Protein AF-A0A920PPP5-F1 (afdb_monomer)

Foldseek 3Di:
DDDPVCVVVVVQQVVCCVPVVGGPDPCVVVDPVVDDPLCVDPVQDPVVVCQVCPPPDDDDVVDDGPRSPPSDDDPPPDD

Mean predicted aligned error: 8.74 Å

Sequence (79 aa):
MAGFLQGGGVGKTLAEWMIHGEAEADSWPMDIARYGDFTSNRIYPPDHRSVLFPPFRHDLPQEQLPAGRPLRRRPPMTP

Solvent-accessible surface area (backbone atoms only — not comparable to full-atom values): 5456 Å² total; per-residue (Å²): 141,61,72,78,86,42,46,68,60,53,50,50,43,52,51,36,31,73,76,72,72,51,45,95,60,90,53,68,92,74,45,71,81,78,58,56,76,74,67,74,39,86,79,47,50,86,64,41,59,57,71,76,58,44,87,92,63,86,83,57,91,89,63,79,73,72,69,72,66,82,73,81,72,77,79,78,87,73,133

Secondary structure (DSSP, 8-state):
--HHHHHHHHHHHHHHHHHHSS-SS--TTT-STTS-GGGSSTTS-TTHHHHHS-TT--PPTT----TTTTSS-PPP---

Radius of gyration: 17.02 Å; Cα contacts (8 Å, |Δi|>4): 27; chains: 1; bounding box: 36×27×53 Å

pLDDT: mean 78.39, std 11.87, range [54.16, 96.62]

Structure (mmCIF, N/CA/C/O backbone):
data_AF-A0A920PPP5-F1
#
_entry.id   AF-A0A920PPP5-F1
#
loop_
_atom_site.group_PDB
_atom_site.id
_atom_site.type_symbol
_atom_site.label_atom_id
_atom_site.label_alt_id
_atom_site.label_comp_id
_atom_site.label_asym_id
_atom_site.label_entity_id
_atom_site.label_seq_id
_atom_site.pdbx_PDB_ins_code
_atom_site.Cartn_x
_atom_site.Cartn_y
_atom_site.Cartn_z
_atom_site.occupancy
_atom_site.B_iso_or_equiv
_atom_site.auth_seq_id
_atom_site.auth_comp_id
_atom_site.auth_asym_id
_atom_site.auth_atom_id
_atom_site.pdbx_PDB_model_num
ATOM 1 N N . MET A 1 1 ? 10.097 -3.209 5.694 1.00 54.16 1 MET A N 1
ATOM 2 C CA . MET A 1 1 ? 9.802 -3.600 7.093 1.00 54.16 1 MET A CA 1
ATOM 3 C C . MET A 1 1 ? 8.420 -3.064 7.445 1.00 54.16 1 MET A C 1
ATOM 5 O O . MET A 1 1 ? 8.258 -1.860 7.338 1.00 54.16 1 MET A O 1
ATOM 9 N N . ALA A 1 2 ? 7.430 -3.908 7.773 1.00 58.44 2 ALA A N 1
ATOM 10 C CA . ALA A 1 2 ? 6.056 -3.432 8.044 1.00 58.44 2 ALA A CA 1
ATOM 11 C C . ALA A 1 2 ? 5.103 -4.420 8.754 1.00 58.44 2 ALA A C 1
ATOM 13 O O . ALA A 1 2 ? 4.083 -3.981 9.262 1.00 58.44 2 ALA A O 1
ATOM 14 N N . GLY A 1 3 ? 5.381 -5.729 8.811 1.00 66.12 3 GLY A N 1
ATOM 15 C CA . GLY A 1 3 ? 4.370 -6.702 9.266 1.00 66.12 3 GLY A CA 1
ATOM 16 C C . GLY A 1 3 ? 3.977 -6.590 10.745 1.00 66.12 3 GLY A C 1
ATOM 17 O O . GLY A 1 3 ? 2.798 -6.637 11.072 1.00 66.12 3 GLY A O 1
ATOM 18 N N . PHE A 1 4 ? 4.950 -6.408 11.642 1.00 74.56 4 PHE A N 1
ATOM 19 C CA . PHE A 1 4 ? 4.684 -6.420 13.086 1.00 74.56 4 PHE A CA 1
ATOM 20 C C . PHE A 1 4 ? 4.061 -5.109 13.589 1.00 74.56 4 PHE A C 1
ATOM 22 O O . PHE A 1 4 ? 3.067 -5.128 14.305 1.00 74.56 4 PHE A O 1
ATOM 29 N N . LEU A 1 5 ? 4.606 -3.961 13.172 1.00 82.94 5 LEU A N 1
ATOM 30 C CA . LEU A 1 5 ? 4.164 -2.651 13.665 1.00 82.94 5 LEU A CA 1
ATOM 31 C C . LEU A 1 5 ? 2.833 -2.181 13.055 1.00 82.94 5 LEU A C 1
ATOM 33 O O . LEU A 1 5 ? 2.161 -1.352 13.656 1.00 82.94 5 LEU A O 1
ATOM 37 N N . GLN A 1 6 ? 2.431 -2.705 11.890 1.00 85.62 6 GLN A N 1
ATOM 38 C CA . GLN A 1 6 ? 1.158 -2.340 11.251 1.00 85.62 6 GLN A CA 1
ATOM 39 C C . GLN A 1 6 ? -0.006 -3.269 11.622 1.00 85.62 6 GLN A C 1
ATOM 41 O O . GLN A 1 6 ? -1.152 -2.947 11.314 1.00 85.62 6 GLN A O 1
ATOM 46 N N . GLY A 1 7 ? 0.254 -4.395 12.298 1.00 84.56 7 GLY A N 1
ATOM 47 C CA . GLY A 1 7 ? -0.757 -5.428 12.552 1.00 84.56 7 GLY A CA 1
ATOM 48 C C . GLY A 1 7 ? -2.006 -4.914 13.275 1.00 84.56 7 GLY A C 1
ATOM 49 O O . GLY A 1 7 ? -3.119 -5.270 12.895 1.00 84.56 7 GLY A O 1
ATOM 50 N N . GLY A 1 8 ? -1.839 -4.023 14.258 1.00 88.81 8 GLY A N 1
ATOM 51 C CA . GLY A 1 8 ? -2.967 -3.426 14.982 1.00 88.81 8 GLY A CA 1
ATOM 52 C C . GLY A 1 8 ? -3.864 -2.554 14.095 1.00 88.81 8 GLY A C 1
ATOM 53 O O . GLY A 1 8 ? -5.085 -2.675 14.151 1.00 88.81 8 GLY A O 1
ATOM 54 N N . GLY A 1 9 ? -3.266 -1.719 13.239 1.00 89.44 9 GLY A N 1
ATOM 55 C CA . GLY A 1 9 ? -4.010 -0.854 12.318 1.00 89.44 9 GLY A CA 1
ATOM 56 C C . GLY A 1 9 ? -4.745 -1.655 11.245 1.00 89.44 9 GLY A C 1
ATOM 57 O O . GLY A 1 9 ? -5.941 -1.468 11.052 1.00 89.44 9 GLY A O 1
ATOM 58 N N . VAL A 1 10 ? -4.057 -2.618 10.623 1.00 90.12 10 VAL A N 1
ATOM 59 C CA . VAL A 1 10 ? -4.648 -3.493 9.597 1.00 90.12 10 VAL A CA 1
ATOM 60 C C . VAL A 1 10 ? -5.812 -4.310 10.165 1.00 90.12 10 VAL A C 1
ATOM 62 O O . VAL A 1 10 ? -6.845 -4.442 9.512 1.00 90.12 10 VAL A O 1
ATOM 65 N N . GLY A 1 11 ? -5.676 -4.827 11.392 1.00 91.38 11 GLY A N 1
ATOM 66 C CA . GLY A 1 11 ? -6.739 -5.577 12.061 1.00 91.38 11 GLY A CA 1
ATOM 67 C C . GLY A 1 11 ? -7.995 -4.739 12.312 1.00 91.38 11 GLY A C 1
ATOM 68 O O . GLY A 1 11 ? -9.097 -5.208 12.038 1.00 91.38 11 GLY A O 1
ATOM 69 N N . LYS A 1 12 ? -7.832 -3.488 12.768 1.00 93.00 12 LYS A N 1
ATOM 70 C CA . LYS A 1 12 ? -8.947 -2.547 12.952 1.00 93.00 12 LYS A CA 1
ATOM 71 C C . LYS A 1 12 ? -9.655 -2.262 11.622 1.00 93.00 12 LYS A C 1
ATOM 73 O O . LYS A 1 12 ? -10.859 -2.474 11.531 1.00 93.00 12 LYS A O 1
ATOM 78 N N . THR A 1 13 ? -8.906 -1.860 10.592 1.00 93.31 13 THR A N 1
ATOM 79 C CA . THR A 1 13 ? -9.444 -1.552 9.253 1.00 93.31 13 THR A CA 1
ATOM 80 C C . THR A 1 13 ? -10.235 -2.727 8.673 1.00 93.31 13 THR A C 1
ATOM 82 O O . THR A 1 13 ? -11.307 -2.534 8.107 1.00 93.31 13 THR A O 1
ATOM 85 N N . LEU A 1 14 ? -9.741 -3.959 8.840 1.00 92.19 14 LEU A N 1
ATOM 86 C CA . LEU A 1 14 ? -10.433 -5.155 8.362 1.00 92.19 14 LEU A CA 1
ATOM 87 C C . LEU A 1 14 ? -11.725 -5.440 9.146 1.00 92.19 14 LEU A C 1
ATOM 89 O O . LEU A 1 14 ? -12.735 -5.798 8.543 1.00 92.19 14 LEU A O 1
ATOM 93 N N . ALA A 1 15 ? -11.703 -5.283 10.472 1.00 94.25 15 ALA A N 1
ATOM 94 C CA . ALA A 1 15 ? -12.875 -5.502 11.315 1.00 94.25 15 ALA A CA 1
ATOM 95 C C . ALA A 1 15 ? -13.997 -4.497 11.011 1.00 94.25 15 ALA A C 1
ATOM 97 O O . ALA A 1 15 ? -15.154 -4.892 10.882 1.00 94.25 15 ALA A O 1
ATOM 98 N N . GLU A 1 16 ? -13.655 -3.219 10.840 1.00 94.25 16 GLU A N 1
ATOM 99 C CA . GLU A 1 16 ? -14.610 -2.176 10.449 1.00 94.25 16 GLU A CA 1
ATOM 100 C C . GLU A 1 16 ? -15.250 -2.487 9.101 1.00 94.25 16 GLU A C 1
ATOM 102 O O . GLU A 1 16 ? -16.473 -2.464 8.985 1.00 94.25 16 GLU A O 1
ATOM 107 N N . TRP A 1 17 ? -14.446 -2.900 8.120 1.00 92.69 17 TRP A N 1
ATOM 108 C CA . TRP A 1 17 ? -14.961 -3.268 6.807 1.00 92.69 17 TRP A CA 1
ATOM 109 C C . TRP A 1 17 ? -15.946 -4.446 6.881 1.00 92.69 17 TRP A C 1
ATOM 111 O O . TRP A 1 17 ? -16.996 -4.416 6.242 1.00 92.69 17 TRP A O 1
ATOM 121 N N . MET A 1 18 ? -15.659 -5.465 7.699 1.00 94.69 18 MET A N 1
ATOM 122 C CA . MET A 1 18 ? -16.553 -6.617 7.878 1.00 94.69 18 MET A CA 1
ATOM 123 C C . MET A 1 18 ? -17.875 -6.262 8.574 1.00 94.69 18 MET A C 1
ATOM 125 O O . MET A 1 18 ? -18.901 -6.856 8.252 1.00 94.69 18 MET A O 1
ATOM 129 N N . ILE A 1 19 ? -17.855 -5.341 9.543 1.00 96.62 19 ILE A N 1
ATOM 130 C CA . ILE A 1 19 ? -19.022 -5.018 10.383 1.00 96.62 19 ILE A CA 1
ATOM 131 C C . ILE A 1 19 ? -19.871 -3.902 9.762 1.00 96.62 19 ILE A C 1
ATOM 133 O O . ILE A 1 19 ? -21.099 -3.977 9.783 1.00 96.62 19 ILE A O 1
ATOM 137 N N . HIS A 1 20 ? -19.227 -2.866 9.227 1.00 94.94 20 HIS A N 1
ATOM 138 C CA . HIS A 1 20 ? -19.868 -1.634 8.763 1.00 94.94 20 HIS A CA 1
ATOM 139 C C . HIS A 1 20 ? -19.904 -1.504 7.235 1.00 94.94 20 HIS A C 1
ATOM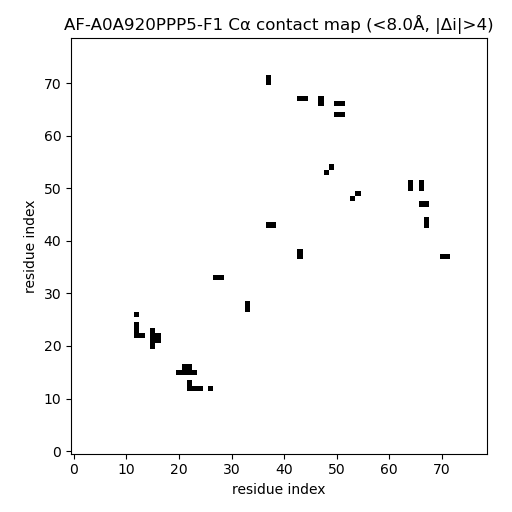 141 O O . HIS A 1 20 ? -20.634 -0.665 6.718 1.00 94.94 20 HIS A O 1
ATOM 147 N N . GLY A 1 21 ? -19.161 -2.338 6.501 1.00 92.94 21 GLY A N 1
ATOM 148 C CA . GLY A 1 21 ? -19.078 -2.283 5.038 1.00 92.94 21 GLY A CA 1
ATOM 149 C C . GLY A 1 21 ? -18.078 -1.255 4.500 1.00 92.94 21 GLY A C 1
ATOM 150 O O . GLY A 1 21 ? -17.775 -1.278 3.308 1.00 92.94 21 GLY A O 1
ATOM 151 N N . GLU A 1 22 ? -17.509 -0.418 5.367 1.00 90.94 22 GLU A N 1
ATOM 152 C CA . GLU A 1 22 ? -16.493 0.587 5.052 1.00 90.94 22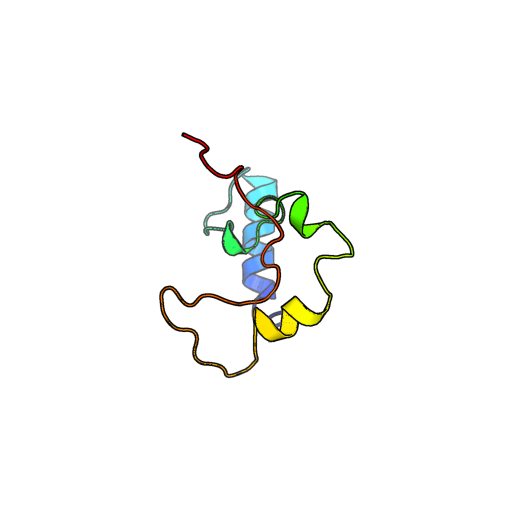 GLU A CA 1
ATOM 153 C C . GLU A 1 22 ? -15.471 0.697 6.193 1.00 90.94 22 GLU A C 1
ATOM 155 O O . GLU A 1 22 ? -15.762 0.341 7.335 1.00 90.94 22 GLU A O 1
ATOM 160 N N . ALA A 1 23 ? -14.259 1.156 5.877 1.00 91.31 23 ALA A N 1
ATOM 161 C CA . ALA A 1 23 ? -13.216 1.415 6.865 1.00 91.31 23 ALA A CA 1
ATOM 162 C C . ALA A 1 23 ? -13.118 2.915 7.169 1.00 91.31 23 ALA A C 1
ATOM 164 O O . ALA A 1 23 ? -13.268 3.737 6.267 1.00 91.31 23 ALA A O 1
ATOM 165 N N . GLU A 1 24 ? -12.806 3.274 8.418 1.00 90.38 24 GLU A N 1
ATOM 166 C CA . GLU A 1 24 ? -12.602 4.678 8.810 1.00 90.38 24 GLU A CA 1
ATOM 167 C C . GLU A 1 24 ? -11.365 5.283 8.120 1.00 90.38 24 GLU A C 1
ATOM 169 O O . GLU A 1 24 ? -11.345 6.450 7.729 1.00 90.38 24 GLU A O 1
ATOM 174 N N . ALA A 1 25 ? -10.314 4.473 7.975 1.00 88.19 25 ALA A N 1
ATOM 175 C CA . ALA A 1 25 ? -9.064 4.860 7.334 1.00 88.19 25 ALA A CA 1
ATOM 176 C C . ALA A 1 25 ? -9.067 4.518 5.838 1.00 88.19 25 ALA A C 1
ATOM 178 O O . ALA A 1 25 ? -9.567 3.466 5.441 1.00 88.19 25 ALA A O 1
ATOM 179 N N . ASP A 1 26 ? -8.417 5.358 5.025 1.00 89.19 26 ASP A N 1
ATOM 180 C CA . ASP A 1 26 ? -8.221 5.084 3.599 1.00 89.19 26 ASP A CA 1
ATOM 181 C C . ASP A 1 26 ? -7.376 3.815 3.395 1.00 89.19 26 ASP A C 1
ATOM 183 O O . ASP A 1 26 ? -6.155 3.794 3.590 1.00 89.19 26 ASP A O 1
ATOM 187 N N . SER A 1 27 ? -8.049 2.735 3.003 1.00 88.62 27 SER A N 1
ATOM 188 C CA . SER A 1 27 ? -7.451 1.431 2.737 1.00 88.62 27 SER A CA 1
ATOM 189 C C . SER A 1 27 ? -6.990 1.264 1.289 1.00 88.62 27 SER A C 1
ATOM 191 O O . SER A 1 27 ? -6.396 0.229 0.968 1.00 88.62 27 SER A O 1
ATOM 193 N N . TRP A 1 28 ? -7.194 2.259 0.416 1.00 88.81 28 TRP A N 1
ATOM 194 C CA . TRP A 1 28 ? -6.823 2.191 -1.000 1.00 88.81 28 TRP A CA 1
ATOM 195 C C . TRP A 1 28 ? -5.364 1.763 -1.250 1.00 88.81 28 TRP A C 1
ATOM 197 O O . TRP A 1 28 ? -5.133 0.909 -2.113 1.00 88.81 28 TRP A O 1
ATOM 207 N N . PRO A 1 29 ? -4.352 2.242 -0.491 1.00 86.56 29 PRO A N 1
ATOM 208 C CA . PRO A 1 29 ? -2.964 1.817 -0.692 1.00 86.56 29 PRO A CA 1
ATOM 209 C C . PRO A 1 29 ? -2.721 0.326 -0.4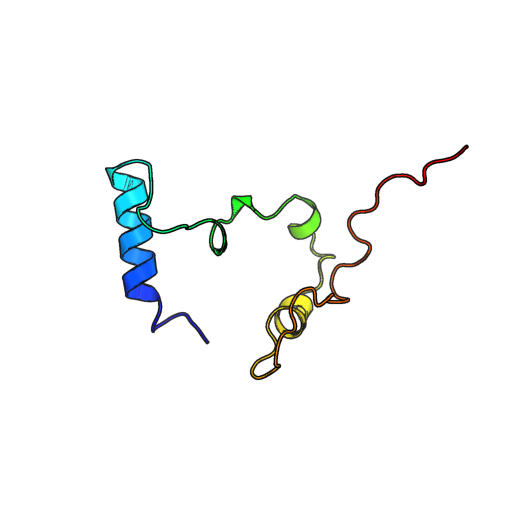12 1.00 86.56 29 PRO A C 1
ATOM 211 O O . PRO A 1 29 ? -1.734 -0.238 -0.887 1.00 86.56 29 PRO A O 1
ATOM 214 N N . MET A 1 30 ? -3.596 -0.311 0.371 1.00 86.62 30 MET A N 1
ATOM 215 C CA . MET A 1 30 ? -3.502 -1.717 0.771 1.00 86.62 30 MET A CA 1
ATOM 216 C C . MET A 1 30 ? -4.425 -2.627 -0.042 1.00 86.62 30 MET A C 1
ATOM 218 O O . MET A 1 30 ? -4.176 -3.831 -0.089 1.00 86.62 30 MET A O 1
ATOM 222 N N . ASP A 1 31 ? -5.429 -2.069 -0.718 1.00 89.19 31 ASP A N 1
ATOM 223 C CA . ASP A 1 31 ? -6.408 -2.825 -1.495 1.00 89.19 31 ASP A CA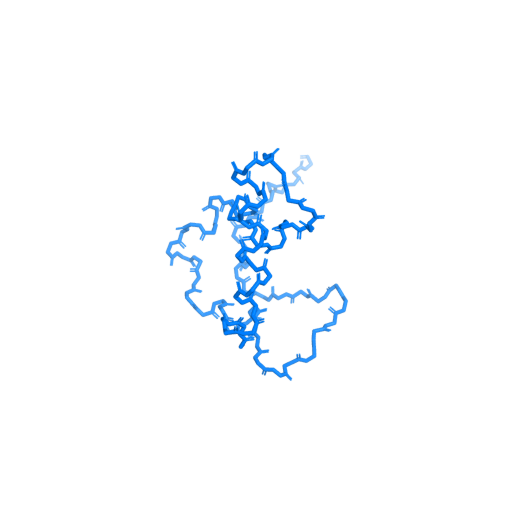 1
ATOM 224 C C . ASP A 1 31 ? -5.734 -3.660 -2.598 1.00 89.19 31 ASP A C 1
ATOM 226 O O . ASP A 1 31 ? -4.829 -3.203 -3.302 1.00 89.19 31 ASP A O 1
ATOM 230 N N . ILE A 1 32 ? -6.172 -4.909 -2.738 1.00 85.19 32 ILE A N 1
ATOM 231 C CA . ILE A 1 32 ? -5.721 -5.841 -3.772 1.00 85.19 32 ILE A CA 1
ATOM 232 C C . ILE A 1 32 ? -6.328 -5.453 -5.129 1.00 85.19 32 ILE A C 1
ATOM 234 O O . ILE A 1 32 ? -5.664 -5.603 -6.154 1.00 85.19 32 ILE A O 1
ATOM 238 N N . ALA A 1 33 ? -7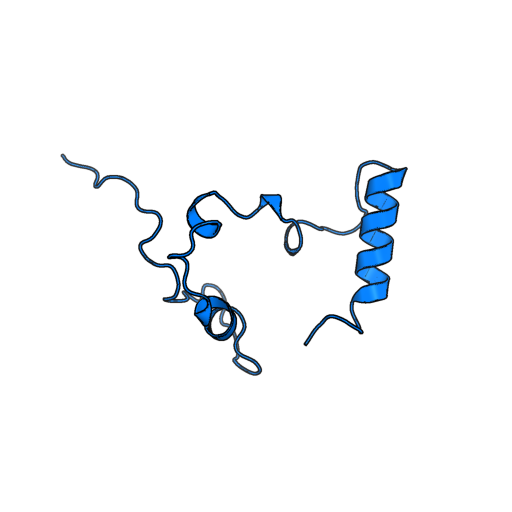.539 -4.891 -5.153 1.00 87.81 33 ALA A N 1
ATOM 239 C CA . ALA A 1 33 ? -8.248 -4.524 -6.378 1.00 87.81 33 ALA A CA 1
ATOM 240 C C . ALA A 1 33 ? -7.575 -3.387 -7.170 1.00 87.81 33 ALA A C 1
ATOM 242 O O . ALA A 1 33 ? -7.856 -3.210 -8.355 1.00 87.81 33 ALA A O 1
ATOM 243 N N . ARG A 1 34 ? -6.635 -2.639 -6.567 1.00 86.31 34 ARG A N 1
ATOM 244 C CA . ARG A 1 34 ? -5.861 -1.598 -7.277 1.00 86.31 34 ARG A CA 1
ATOM 245 C C . ARG A 1 34 ? -4.960 -2.161 -8.380 1.00 86.31 34 ARG A C 1
ATOM 247 O O . ARG A 1 34 ? -4.476 -1.422 -9.240 1.00 86.31 34 ARG A O 1
ATOM 254 N N . TYR A 1 35 ? -4.671 -3.455 -8.318 1.00 82.62 35 TYR A N 1
ATOM 255 C CA . TYR A 1 35 ? -3.822 -4.159 -9.260 1.00 82.62 35 TYR A CA 1
ATOM 256 C C . TYR A 1 35 ? -4.662 -4.700 -10.425 1.00 82.62 35 TYR A C 1
ATOM 258 O O . TYR A 1 35 ? -5.609 -5.449 -10.223 1.00 82.62 35 TYR A O 1
ATOM 266 N N . GLY A 1 36 ? -4.316 -4.323 -11.661 1.00 80.19 36 GLY A N 1
ATOM 267 C CA . GLY A 1 36 ? -4.976 -4.846 -12.867 1.00 80.19 36 GLY A CA 1
ATOM 268 C C . GLY A 1 36 ? -4.300 -6.104 -13.422 1.00 80.19 36 GLY A C 1
ATOM 269 O O . GLY A 1 36 ? -3.188 -6.443 -13.017 1.00 80.19 36 GLY A O 1
ATOM 270 N N . ASP A 1 37 ? -4.911 -6.735 -14.428 1.00 79.44 37 ASP A N 1
ATOM 271 C CA . ASP A 1 37 ? -4.473 -8.018 -15.020 1.00 79.44 37 ASP A CA 1
ATOM 272 C C . ASP A 1 37 ? -2.988 -8.073 -15.411 1.00 79.44 37 ASP A C 1
ATOM 274 O O . ASP A 1 37 ? -2.325 -9.102 -15.281 1.00 79.44 37 ASP A O 1
ATOM 278 N N . PHE A 1 38 ? -2.421 -6.938 -15.832 1.00 75.25 38 PHE A N 1
ATOM 279 C CA . PHE A 1 38 ? -1.009 -6.815 -16.207 1.00 75.25 38 PHE A CA 1
ATOM 280 C C . PHE A 1 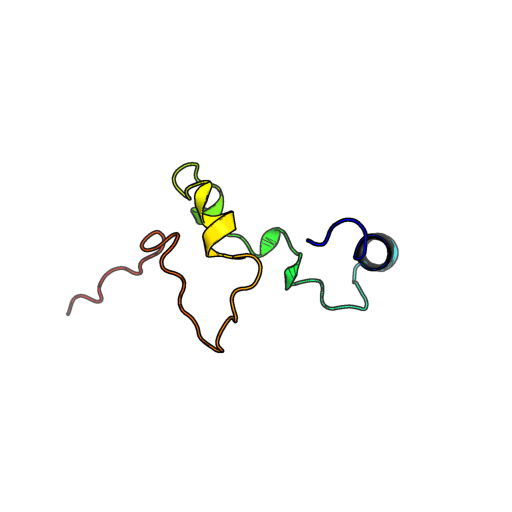38 ? -0.028 -7.131 -15.061 1.00 75.25 38 PHE A C 1
ATOM 282 O O . PHE A 1 38 ? 1.132 -7.445 -15.322 1.00 75.25 38 PHE A O 1
ATOM 289 N N . THR A 1 39 ? -0.481 -7.055 -13.807 1.00 75.75 39 THR A N 1
ATOM 290 C CA . THR A 1 39 ? 0.312 -7.367 -12.605 1.00 75.75 39 THR A CA 1
ATOM 291 C C . THR A 1 39 ? 0.195 -8.824 -12.155 1.00 75.75 39 THR A C 1
ATOM 293 O O . THR A 1 39 ? 1.005 -9.272 -11.351 1.00 75.75 39 THR A O 1
ATOM 296 N N . SER A 1 40 ? -0.766 -9.579 -12.703 1.00 70.81 40 SER A N 1
ATOM 297 C CA . SER A 1 40 ? -0.980 -11.007 -12.411 1.00 70.81 40 SER A CA 1
ATOM 298 C C . SER A 1 40 ? -0.054 -11.928 -13.230 1.00 70.81 40 SER A C 1
ATOM 300 O O . SER A 1 40 ? 0.079 -13.121 -12.960 1.00 70.81 40 SER A O 1
ATOM 302 N N . ASN A 1 41 ? 0.625 -11.384 -14.246 1.00 66.00 41 ASN A N 1
ATOM 303 C CA . ASN A 1 41 ? 1.484 -12.154 -15.141 1.00 66.00 41 ASN A CA 1
ATOM 304 C C . ASN A 1 41 ? 2.829 -12.524 -14.480 1.00 66.00 41 ASN A C 1
ATOM 306 O O . ASN A 1 41 ? 3.500 -11.664 -13.917 1.00 66.00 41 ASN A O 1
ATOM 310 N N . ARG A 1 42 ? 3.297 -13.769 -14.671 1.00 59.19 42 ARG A N 1
ATOM 311 C CA . ARG A 1 42 ? 4.654 -14.235 -14.298 1.00 59.19 42 ARG A CA 1
ATOM 312 C C . ARG A 1 42 ? 5.789 -13.431 -14.954 1.00 59.19 42 ARG A C 1
ATOM 314 O O . ARG A 1 42 ? 6.928 -13.537 -14.512 1.00 59.19 42 ARG A O 1
ATOM 321 N N . ILE A 1 43 ? 5.493 -12.673 -16.015 1.00 60.06 43 ILE A N 1
ATOM 322 C CA . ILE A 1 43 ? 6.438 -11.773 -16.698 1.00 60.06 43 ILE A CA 1
ATOM 323 C C . ILE A 1 43 ? 6.617 -10.447 -15.938 1.00 60.06 43 ILE A C 1
ATOM 325 O O . ILE A 1 43 ? 7.655 -9.808 -16.094 1.00 60.06 43 ILE A O 1
ATOM 329 N N . TYR A 1 44 ? 5.659 -10.034 -15.092 1.00 63.12 44 TYR A N 1
ATOM 330 C CA . TYR A 1 44 ? 5.903 -8.995 -14.085 1.00 63.12 44 TYR A CA 1
ATOM 331 C C . TYR A 1 44 ? 7.022 -9.597 -13.192 1.00 63.12 44 TYR A C 1
ATOM 333 O O . TYR A 1 44 ? 6.752 -10.570 -12.489 1.00 63.12 44 TYR A O 1
ATOM 341 N N . PRO A 1 45 ? 8.292 -9.141 -13.250 1.00 57.88 45 PRO A N 1
ATOM 342 C CA . PRO A 1 45 ? 9.421 -9.949 -12.768 1.00 57.88 45 PRO A CA 1
ATOM 343 C C . PRO A 1 45 ? 9.530 -9.926 -11.242 1.00 57.88 45 PRO A C 1
ATOM 345 O O . PRO A 1 45 ? 9.538 -8.831 -10.707 1.00 57.88 45 PRO A O 1
ATOM 348 N N . PRO A 1 46 ? 9.773 -11.035 -10.527 1.00 56.56 46 PRO A N 1
ATOM 349 C CA . PRO A 1 46 ? 9.863 -11.054 -9.055 1.00 56.56 46 PRO A CA 1
ATOM 350 C C . PRO A 1 46 ? 10.809 -10.002 -8.418 1.00 56.56 46 PRO A C 1
ATOM 352 O O . PRO A 1 46 ? 10.629 -9.635 -7.256 1.00 56.56 46 PRO A O 1
ATOM 355 N N . ASP A 1 47 ? 11.760 -9.459 -9.186 1.00 55.41 47 ASP A N 1
ATOM 356 C CA . ASP A 1 47 ? 12.660 -8.354 -8.823 1.00 55.41 47 ASP A CA 1
ATOM 357 C C . ASP A 1 47 ? 12.010 -6.970 -8.665 1.00 55.41 47 ASP A C 1
ATOM 359 O O . ASP A 1 47 ? 12.620 -6.068 -8.095 1.00 55.41 47 ASP A O 1
ATOM 363 N N . HIS A 1 48 ? 10.768 -6.738 -9.099 1.00 60.91 48 HIS A N 1
ATOM 364 C CA . HIS A 1 48 ? 10.142 -5.423 -8.890 1.00 60.91 48 HIS A CA 1
ATOM 365 C C . HIS A 1 48 ? 9.951 -5.083 -7.408 1.00 60.91 48 HIS A C 1
ATOM 367 O O . HIS A 1 48 ? 9.812 -3.915 -7.078 1.00 60.91 48 HIS A O 1
ATOM 373 N N . ARG A 1 49 ? 9.985 -6.057 -6.491 1.00 59.78 49 ARG A N 1
ATOM 374 C CA . ARG A 1 49 ? 9.826 -5.790 -5.056 1.00 59.78 49 ARG A CA 1
ATOM 375 C C . ARG A 1 49 ? 10.986 -4.968 -4.490 1.00 59.78 49 ARG A C 1
ATOM 377 O O . ARG A 1 49 ? 10.750 -4.105 -3.650 1.00 59.78 49 ARG A O 1
ATOM 384 N N . SER A 1 50 ? 12.208 -5.216 -4.963 1.00 55.75 50 SER A N 1
ATOM 385 C CA . SER A 1 50 ? 13.414 -4.501 -4.529 1.00 55.75 50 SER A CA 1
ATOM 386 C C . SER A 1 50 ? 13.552 -3.133 -5.201 1.00 55.75 50 SER A C 1
ATOM 388 O O . SER A 1 50 ? 14.112 -2.221 -4.604 1.00 55.75 50 SER A O 1
ATOM 390 N N . VAL A 1 51 ? 12.994 -2.967 -6.406 1.00 59.44 51 VAL A N 1
ATOM 391 C CA . VAL A 1 51 ? 12.984 -1.691 -7.145 1.00 59.44 51 VAL A CA 1
ATOM 392 C C . VAL A 1 51 ? 11.809 -0.791 -6.744 1.00 59.44 51 VAL A C 1
ATOM 394 O O . VAL A 1 51 ? 11.944 0.425 -6.778 1.00 59.44 51 VAL A O 1
ATOM 397 N N . LEU A 1 52 ? 10.665 -1.370 -6.362 1.00 60.56 52 LEU A N 1
ATOM 398 C CA . LEU A 1 52 ? 9.467 -0.646 -5.916 1.00 60.56 52 LEU A CA 1
ATOM 399 C C . LEU A 1 52 ? 9.583 -0.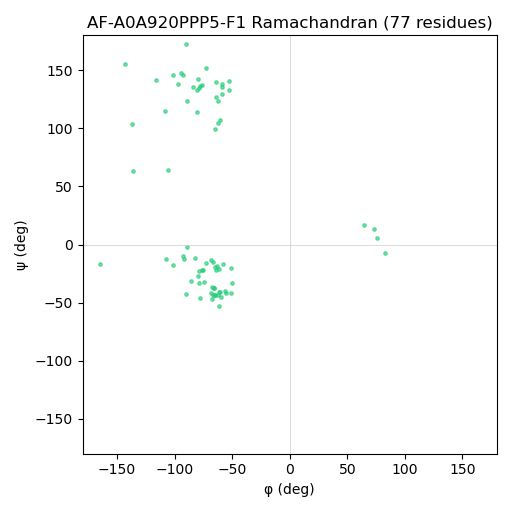176 -4.466 1.00 60.56 52 LEU A C 1
ATOM 401 O O . LEU A 1 52 ? 9.051 0.874 -4.130 1.00 60.56 52 LEU A O 1
ATOM 405 N N . PHE A 1 53 ? 10.278 -0.946 -3.624 1.00 65.31 53 PHE A N 1
ATOM 406 C CA . PHE A 1 53 ? 10.488 -0.621 -2.214 1.00 65.31 53 PHE A CA 1
ATOM 407 C C . PHE A 1 53 ? 11.940 -0.877 -1.788 1.00 65.31 53 PHE A C 1
ATOM 409 O O . PHE A 1 53 ? 12.199 -1.752 -0.952 1.00 65.31 53 PHE A O 1
ATOM 416 N N . PRO A 1 54 ? 12.911 -0.158 -2.372 1.00 68.00 54 PRO A N 1
ATOM 417 C CA . PRO A 1 54 ? 14.299 -0.274 -1.964 1.00 68.00 54 PRO A CA 1
ATOM 418 C C . PRO A 1 54 ? 14.440 0.171 -0.501 1.00 68.00 54 PRO A C 1
ATOM 42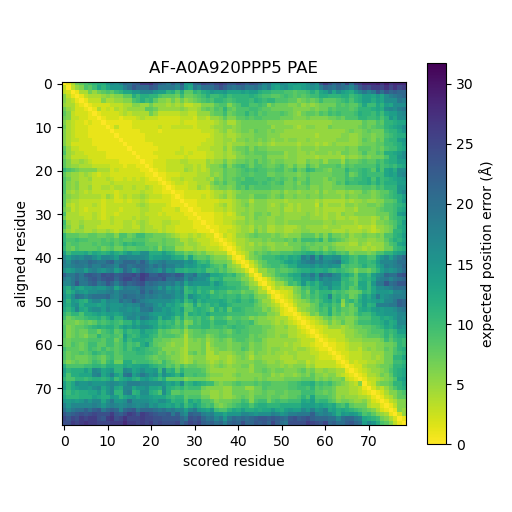0 O O . PRO A 1 54 ? 14.051 1.289 -0.153 1.00 68.00 54 PRO A O 1
ATOM 423 N N . PRO A 1 55 ? 14.981 -0.679 0.389 1.00 70.56 55 PRO A N 1
ATOM 424 C CA . PRO A 1 55 ? 15.172 -0.287 1.773 1.00 70.56 55 PRO A CA 1
ATOM 425 C C . PRO A 1 55 ? 16.177 0.869 1.814 1.00 70.56 55 PRO A C 1
ATOM 427 O O . PRO A 1 55 ? 17.277 0.753 1.280 1.00 70.56 55 PRO A O 1
ATOM 430 N N . PHE A 1 56 ? 15.794 1.972 2.458 1.00 75.19 56 PHE A N 1
ATOM 431 C CA . PHE A 1 56 ? 16.640 3.151 2.698 1.00 75.19 56 PHE A CA 1
ATOM 432 C C . PHE A 1 56 ? 16.932 4.052 1.488 1.00 75.19 56 PHE A C 1
ATOM 434 O O . PHE A 1 56 ? 17.786 4.934 1.589 1.00 75.19 56 PHE A O 1
ATOM 441 N N . ARG A 1 57 ? 16.217 3.901 0.365 1.00 78.81 57 ARG A N 1
ATOM 442 C CA . ARG A 1 57 ? 16.237 4.925 -0.690 1.00 78.81 57 ARG A CA 1
ATOM 443 C C . ARG A 1 57 ? 15.314 6.080 -0.310 1.00 78.81 57 ARG A C 1
ATOM 445 O O . ARG A 1 57 ? 14.239 5.858 0.237 1.00 78.81 57 ARG A O 1
ATOM 452 N N . HIS A 1 58 ? 15.724 7.302 -0.630 1.00 82.00 58 HIS A N 1
ATOM 453 C CA . HIS A 1 58 ? 14.818 8.442 -0.609 1.00 82.00 58 HIS A CA 1
ATOM 454 C C . HIS A 1 58 ? 13.995 8.447 -1.898 1.00 82.00 58 HIS A C 1
ATOM 456 O O . HIS A 1 58 ? 14.555 8.664 -2.972 1.00 82.00 58 HIS A O 1
ATOM 462 N N . ASP A 1 59 ? 12.687 8.239 -1.785 1.00 81.06 59 ASP A N 1
ATOM 463 C CA . ASP A 1 59 ? 11.773 8.366 -2.919 1.00 81.06 59 ASP A CA 1
ATOM 464 C C . ASP A 1 59 ? 11.468 9.847 -3.169 1.00 81.06 59 ASP A C 1
ATOM 466 O O . ASP A 1 59 ? 11.230 10.614 -2.228 1.00 81.06 59 ASP A O 1
ATOM 470 N N . LEU A 1 60 ? 11.515 10.281 -4.428 1.00 85.56 60 LEU A N 1
ATOM 471 C CA . LEU A 1 60 ? 11.172 11.657 -4.797 1.00 85.56 60 LEU A CA 1
ATOM 472 C C . LEU A 1 60 ? 9.703 11.760 -5.234 1.00 85.56 60 LEU A C 1
ATOM 474 O O . LEU A 1 60 ? 9.170 10.836 -5.858 1.00 85.56 60 LEU A O 1
ATOM 478 N N . PRO A 1 61 ? 9.033 12.901 -4.983 1.00 86.75 61 PRO A N 1
ATOM 479 C CA . PRO A 1 61 ? 7.742 13.169 -5.600 1.00 86.75 61 PRO A CA 1
ATOM 480 C C . PRO A 1 61 ? 7.834 12.996 -7.121 1.00 86.75 61 PRO A C 1
ATOM 482 O O . PRO A 1 61 ? 8.758 13.502 -7.753 1.00 86.75 61 PRO A O 1
ATOM 485 N N . GLN A 1 62 ? 6.869 12.280 -7.706 1.00 86.81 62 GLN A N 1
ATOM 486 C CA . GLN A 1 62 ? 6.799 11.989 -9.148 1.00 86.81 62 GLN A CA 1
ATOM 487 C C . GLN A 1 62 ? 7.945 11.119 -9.701 1.00 86.81 62 GLN A C 1
ATOM 489 O O . GLN A 1 62 ? 8.131 11.048 -10.920 1.00 86.81 62 GLN A O 1
ATOM 494 N N . GLU A 1 63 ? 8.687 10.419 -8.839 1.00 85.12 63 GLU A N 1
ATOM 495 C CA . GLU A 1 63 ? 9.715 9.481 -9.276 1.00 85.12 63 GLU A CA 1
ATOM 496 C C . GLU A 1 63 ? 9.137 8.369 -10.162 1.00 85.12 63 GLU A C 1
ATOM 498 O O . GLU A 1 63 ? 8.064 7.809 -9.920 1.00 85.12 63 GLU A O 1
ATOM 503 N N . GLN A 1 64 ? 9.873 8.042 -11.224 1.00 81.56 64 GLN A N 1
ATOM 504 C CA . GLN A 1 64 ? 9.488 7.004 -12.164 1.00 81.56 64 GLN A CA 1
ATOM 505 C C . GLN A 1 64 ? 10.386 5.789 -12.010 1.00 81.56 64 GLN A C 1
ATOM 507 O O . GLN A 1 64 ? 11.570 5.822 -12.339 1.00 81.56 64 GLN A O 1
ATOM 512 N N . LEU A 1 65 ? 9.788 4.684 -11.581 1.00 79.62 65 LEU A N 1
ATOM 513 C CA . LEU A 1 65 ? 10.501 3.425 -11.465 1.00 79.62 65 LEU A CA 1
ATOM 514 C C . LEU A 1 65 ? 10.534 2.697 -12.820 1.00 79.62 65 LEU A C 1
ATOM 516 O O . LEU A 1 65 ? 9.509 2.636 -13.514 1.00 79.62 65 LEU A O 1
ATOM 520 N N . PRO A 1 66 ? 11.695 2.146 -13.221 1.00 75.19 66 PRO A N 1
ATOM 521 C CA . PRO A 1 66 ? 11.857 1.504 -14.526 1.00 75.19 66 PRO A CA 1
ATOM 522 C C . PRO A 1 66 ? 11.206 0.113 -14.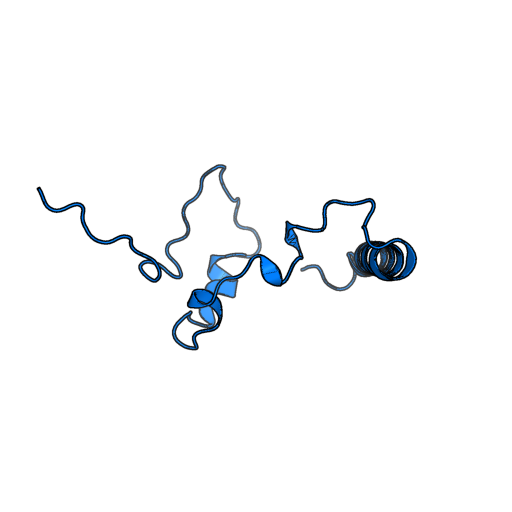595 1.00 75.19 66 PRO A C 1
ATOM 524 O O . PRO A 1 66 ? 10.895 -0.368 -15.685 1.00 75.19 66 PRO A O 1
ATOM 527 N N . ALA A 1 67 ? 10.985 -0.538 -13.450 1.00 73.75 67 ALA A N 1
ATOM 528 C CA . ALA A 1 67 ? 10.449 -1.893 -13.389 1.00 73.75 67 ALA A CA 1
ATOM 529 C C . ALA A 1 67 ? 9.012 -1.979 -13.940 1.00 73.75 67 ALA A C 1
ATOM 531 O O . ALA A 1 67 ? 8.179 -1.106 -13.701 1.00 73.75 67 ALA A O 1
ATOM 532 N N . GLY A 1 68 ? 8.711 -3.048 -14.684 1.00 70.44 68 GLY A N 1
ATOM 533 C CA . GLY A 1 68 ? 7.367 -3.302 -15.219 1.00 70.44 68 GLY A CA 1
ATOM 534 C C . GLY A 1 68 ? 6.968 -2.440 -16.428 1.00 70.44 68 GLY A C 1
ATOM 535 O O . GLY A 1 68 ? 5.834 -2.523 -16.899 1.00 70.44 68 GLY A O 1
ATOM 536 N N . ARG A 1 69 ? 7.875 -1.627 -16.983 1.00 76.38 69 ARG A N 1
ATOM 537 C CA . ARG A 1 69 ? 7.658 -0.923 -18.258 1.00 76.38 69 ARG A CA 1
ATOM 538 C C . ARG A 1 69 ? 8.303 -1.723 -19.401 1.00 76.38 69 ARG A C 1
ATOM 540 O O . ARG A 1 69 ? 9.423 -2.189 -19.224 1.00 76.38 69 ARG A O 1
ATOM 547 N N . PRO A 1 70 ? 7.660 -1.871 -20.577 1.00 76.94 70 PRO A N 1
ATOM 548 C CA . PRO A 1 70 ? 6.414 -1.241 -21.021 1.00 76.94 70 PRO A CA 1
ATOM 549 C C . PRO A 1 70 ? 5.182 -2.173 -21.028 1.00 76.94 70 PRO A C 1
ATOM 551 O O . PRO A 1 70 ? 4.599 -2.423 -22.081 1.00 76.94 70 PRO A O 1
ATOM 554 N N . LEU A 1 71 ? 4.742 -2.677 -19.873 1.00 73.06 71 LEU A N 1
ATOM 555 C CA . LEU A 1 71 ? 3.704 -3.721 -19.836 1.00 73.06 71 LEU A CA 1
ATOM 556 C C . LEU A 1 71 ? 2.276 -3.250 -20.178 1.00 73.06 71 LEU A C 1
ATOM 558 O O . LEU A 1 71 ? 1.426 -4.075 -20.498 1.00 73.06 71 LEU A O 1
ATOM 562 N N . ARG A 1 72 ? 2.001 -1.939 -20.166 1.00 73.56 72 ARG A N 1
ATOM 563 C CA . ARG A 1 72 ? 0.716 -1.362 -20.598 1.00 73.56 72 ARG A CA 1
ATOM 564 C C . ARG A 1 72 ? 0.958 -0.107 -21.437 1.00 73.56 72 ARG A C 1
ATOM 566 O O . ARG A 1 72 ? 1.275 0.951 -20.898 1.00 73.56 72 ARG A O 1
ATOM 573 N N . ARG A 1 73 ? 0.811 -0.219 -22.761 1.00 75.31 73 ARG A N 1
ATOM 574 C CA . ARG A 1 73 ? 0.886 0.903 -23.713 1.00 75.31 73 ARG A CA 1
ATOM 575 C C . ARG A 1 73 ? -0.466 1.094 -24.397 1.00 75.31 73 ARG A C 1
ATOM 577 O O . ARG A 1 73 ? -1.138 0.118 -24.712 1.00 75.31 73 ARG A O 1
ATOM 584 N N . ARG A 1 74 ? -0.864 2.349 -24.621 1.00 76.06 74 ARG A N 1
ATOM 585 C CA . ARG A 1 74 ? -1.962 2.656 -25.551 1.00 76.06 74 ARG A CA 1
ATOM 586 C C . ARG A 1 74 ? -1.452 2.447 -26.983 1.00 76.06 74 ARG A C 1
ATOM 588 O O . ARG A 1 74 ? -0.246 2.609 -27.195 1.00 76.06 74 ARG A O 1
ATOM 595 N N . PRO A 1 75 ? -2.324 2.107 -27.947 1.00 78.25 75 PRO A N 1
ATOM 596 C CA . PRO A 1 75 ? -1.945 2.120 -29.353 1.00 78.25 75 PRO A CA 1
ATOM 597 C C . PRO A 1 75 ? -1.337 3.484 -29.706 1.00 78.25 75 PRO A C 1
ATOM 599 O O . PRO A 1 75 ? -1.817 4.500 -29.187 1.00 78.25 75 PRO A O 1
ATOM 602 N N . PRO A 1 76 ? -0.285 3.539 -30.539 1.00 80.25 76 PRO A N 1
ATOM 603 C CA . PRO A 1 76 ? 0.190 4.812 -31.049 1.00 80.25 76 PRO A CA 1
ATOM 604 C C . PRO A 1 76 ? -0.961 5.483 -31.798 1.00 80.25 76 PRO A C 1
ATOM 606 O O . PRO A 1 76 ? -1.611 4.862 -32.638 1.00 80.25 76 PRO A O 1
ATOM 609 N N . MET A 1 77 ? -1.225 6.743 -31.459 1.00 68.81 77 MET A N 1
ATOM 610 C CA . MET A 1 77 ? -2.182 7.568 -32.183 1.00 68.81 77 MET A CA 1
ATOM 611 C C . MET A 1 77 ? -1.608 7.763 -33.589 1.00 68.81 77 MET A C 1
ATOM 613 O O . MET A 1 77 ? -0.641 8.496 -33.775 1.00 68.81 77 MET A O 1
ATOM 617 N N . THR A 1 78 ? -2.102 6.976 -34.540 1.00 69.88 78 THR A N 1
ATOM 618 C CA . THR A 1 78 ? -1.699 7.055 -35.946 1.00 69.88 78 THR A CA 1
ATOM 619 C C . THR A 1 78 ? -2.485 8.217 -36.565 1.00 69.88 78 THR A C 1
ATOM 621 O O . THR A 1 78 ? -3.673 8.322 -36.246 1.00 69.88 78 THR A O 1
ATOM 624 N N . PRO A 1 79 ? -1.857 9.128 -37.334 1.00 65.44 79 PRO A N 1
ATOM 625 C CA . PRO A 1 79 ? -2.591 10.163 -38.061 1.00 65.44 79 PRO A CA 1
ATOM 626 C C . PRO A 1 79 ? -3.533 9.563 -39.109 1.00 65.44 79 PRO A C 1
ATOM 628 O O . PRO A 1 79 ? -3.223 8.460 -39.620 1.00 65.44 79 PRO A O 1
#